Protein AF-A0A952TIX7-F1 (afdb_monomer)

Structure (mmCIF, N/CA/C/O backbone):
data_AF-A0A952TIX7-F1
#
_entry.id   AF-A0A952TIX7-F1
#
loop_
_atom_site.group_PDB
_atom_site.id
_atom_site.type_symbol
_atom_site.label_atom_id
_atom_site.label_alt_id
_atom_site.label_comp_id
_atom_site.label_asym_id
_atom_site.label_entity_id
_atom_site.label_seq_id
_atom_site.pdbx_PDB_ins_code
_atom_site.Cartn_x
_atom_site.Cartn_y
_atom_site.Cartn_z
_atom_site.occupancy
_atom_site.B_iso_or_equiv
_atom_site.auth_seq_id
_atom_site.auth_comp_id
_atom_site.auth_asym_id
_atom_site.auth_atom_id
_atom_site.pdbx_PDB_model_num
ATOM 1 N N . MET A 1 1 ? -10.353 -3.706 -11.805 1.00 59.59 1 MET A N 1
ATOM 2 C CA . MET A 1 1 ? -11.412 -4.668 -11.406 1.00 59.59 1 MET A CA 1
ATOM 3 C C . MET A 1 1 ? -10.828 -5.543 -10.297 1.00 59.59 1 MET A C 1
ATOM 5 O O . MET A 1 1 ? -9.816 -6.178 -10.563 1.00 59.59 1 MET A O 1
ATOM 9 N N . SER A 1 2 ? -11.343 -5.489 -9.060 1.00 75.50 2 SER A N 1
ATOM 10 C CA . SER A 1 2 ? -10.720 -6.163 -7.901 1.00 75.50 2 SER A CA 1
ATOM 11 C C . SER A 1 2 ? -10.930 -7.682 -7.917 1.00 75.50 2 SER A C 1
ATOM 13 O O . SER A 1 2 ? -11.895 -8.177 -8.501 1.00 75.50 2 SER A O 1
ATOM 15 N N . THR A 1 3 ? -10.040 -8.427 -7.258 1.00 78.31 3 THR A N 1
ATOM 16 C CA . THR A 1 3 ? -10.132 -9.890 -7.082 1.00 78.31 3 THR A CA 1
ATOM 17 C C . THR A 1 3 ? -11.448 -10.314 -6.437 1.00 78.31 3 THR A C 1
ATOM 19 O O . THR A 1 3 ? -12.057 -11.278 -6.889 1.00 78.31 3 THR A O 1
ATOM 22 N N . LEU A 1 4 ? -11.941 -9.553 -5.455 1.00 78.69 4 LEU A N 1
ATOM 23 C CA . LEU A 1 4 ? -13.240 -9.805 -4.829 1.00 78.69 4 LEU A CA 1
ATOM 24 C C . LEU A 1 4 ? -14.396 -9.657 -5.829 1.00 78.69 4 LEU A C 1
ATOM 26 O O . LEU A 1 4 ? -15.203 -10.567 -5.972 1.00 78.69 4 LEU A O 1
ATOM 30 N N . ARG A 1 5 ? -14.440 -8.557 -6.596 1.00 79.25 5 ARG A N 1
ATOM 31 C CA . ARG A 1 5 ? -15.472 -8.362 -7.630 1.00 79.25 5 ARG A CA 1
ATOM 32 C C . ARG A 1 5 ? -15.401 -9.424 -8.732 1.00 79.25 5 ARG A C 1
ATOM 34 O O . ARG A 1 5 ? -16.438 -9.771 -9.286 1.00 79.25 5 ARG A O 1
ATOM 41 N N . ARG A 1 6 ? -14.206 -9.935 -9.058 1.00 82.19 6 ARG A N 1
ATOM 42 C CA . ARG A 1 6 ? -14.038 -11.059 -9.993 1.00 82.19 6 ARG A CA 1
ATOM 43 C C . ARG A 1 6 ? -14.665 -12.339 -9.433 1.00 82.19 6 ARG A C 1
ATOM 45 O O . ARG A 1 6 ? -15.432 -12.960 -10.152 1.00 82.19 6 ARG A O 1
ATOM 52 N N . ARG A 1 7 ? -14.390 -12.676 -8.169 1.00 80.88 7 ARG A N 1
ATOM 53 C CA . ARG A 1 7 ? -14.939 -13.864 -7.488 1.00 80.88 7 ARG A CA 1
ATOM 54 C C . ARG A 1 7 ? -16.460 -13.803 -7.339 1.00 80.88 7 ARG A C 1
ATOM 56 O O . ARG A 1 7 ? -17.130 -14.786 -7.607 1.00 80.88 7 ARG A O 1
ATOM 63 N N . ILE A 1 8 ? -17.001 -12.627 -7.007 1.00 81.88 8 ILE A N 1
ATOM 64 C CA . ILE A 1 8 ? -18.452 -12.372 -6.953 1.00 81.88 8 ILE A CA 1
ATOM 65 C C . ILE A 1 8 ? -19.098 -12.613 -8.324 1.00 81.88 8 ILE A C 1
ATOM 67 O O . ILE A 1 8 ? -20.115 -13.283 -8.422 1.00 81.88 8 ILE A O 1
ATOM 71 N N . LYS A 1 9 ? -18.497 -12.094 -9.404 1.00 83.06 9 LYS A N 1
ATOM 72 C CA . LYS A 1 9 ? -19.027 -12.274 -10.766 1.00 83.06 9 LYS A CA 1
ATOM 73 C C . LYS A 1 9 ? -18.883 -13.690 -11.317 1.00 83.06 9 LYS A C 1
ATOM 75 O O . LYS A 1 9 ? -19.631 -14.045 -12.217 1.00 83.06 9 LYS A O 1
ATOM 80 N N . ALA A 1 10 ? -17.883 -14.432 -10.855 1.00 82.19 10 ALA A N 1
ATOM 81 C CA . ALA A 1 10 ? -17.638 -15.810 -11.262 1.00 82.19 10 ALA A CA 1
ATOM 82 C C . ALA A 1 10 ? -18.440 -16.827 -10.430 1.00 82.19 10 ALA A C 1
ATOM 84 O O . ALA A 1 10 ? -18.328 -18.015 -10.696 1.00 82.19 10 ALA A O 1
ATOM 85 N N . GLU A 1 11 ? -19.232 -16.367 -9.449 1.00 74.25 11 GLU A N 1
ATOM 86 C CA . GLU A 1 11 ? -19.986 -17.213 -8.507 1.00 74.25 11 GLU A CA 1
ATOM 87 C C . GLU A 1 11 ? -19.086 -18.164 -7.692 1.00 74.25 11 GLU A C 1
ATOM 89 O O . GLU A 1 11 ? -19.534 -19.170 -7.150 1.00 74.25 11 GLU A O 1
ATOM 94 N N . ASP A 1 12 ? -17.806 -17.803 -7.543 1.00 78.06 12 ASP A N 1
ATOM 95 C CA . ASP A 1 12 ? -16.810 -18.578 -6.792 1.00 78.06 12 ASP A CA 1
ATOM 96 C C . ASP A 1 12 ? -17.031 -18.504 -5.273 1.00 78.06 12 ASP A C 1
ATOM 98 O O . ASP A 1 12 ? -16.407 -19.244 -4.514 1.00 78.06 12 ASP A O 1
ATOM 102 N N . ILE A 1 13 ? -17.844 -17.547 -4.817 1.00 78.56 13 ILE A N 1
ATOM 103 C CA . ILE A 1 13 ? -18.178 -17.321 -3.412 1.00 78.56 13 ILE A CA 1
ATOM 104 C C . ILE A 1 13 ? -19.654 -16.974 -3.278 1.00 78.56 13 ILE A C 1
ATOM 106 O O . ILE A 1 13 ? -20.202 -16.240 -4.103 1.00 78.56 13 ILE A O 1
ATOM 110 N N . GLN A 1 14 ? -20.274 -17.438 -2.197 1.00 80.19 14 GLN A N 1
ATOM 111 C CA . GLN A 1 14 ? -21.608 -16.98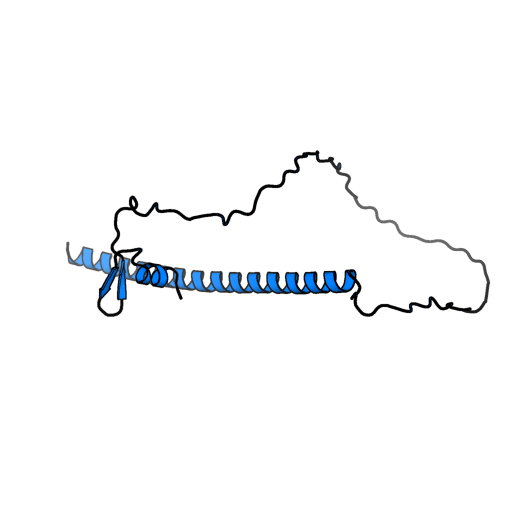4 -1.829 1.00 80.19 14 GLN A CA 1
ATOM 112 C C . GLN A 1 14 ? -21.531 -15.564 -1.264 1.00 80.19 14 GLN A C 1
ATOM 114 O O . GLN A 1 14 ? -20.713 -15.261 -0.390 1.00 80.19 14 GLN A O 1
ATOM 119 N N . PHE A 1 15 ? -22.378 -14.680 -1.785 1.00 82.31 15 PHE A N 1
ATOM 120 C CA . PHE A 1 15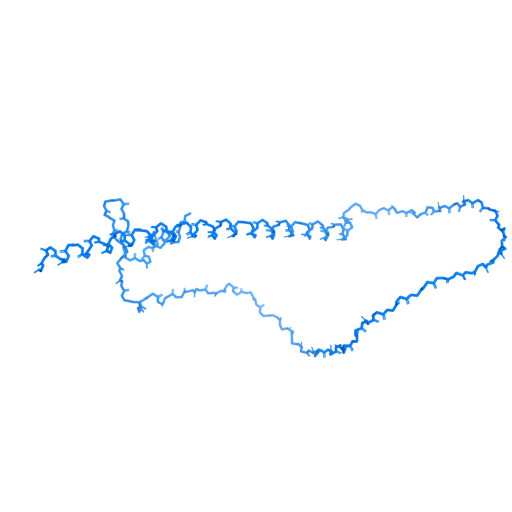 ? -22.451 -13.291 -1.357 1.00 82.31 15 PHE A CA 1
ATOM 121 C C . PHE A 1 15 ? -23.904 -12.836 -1.243 1.00 82.31 15 PHE A C 1
ATOM 123 O O . PHE A 1 15 ? -24.778 -13.297 -1.975 1.00 82.31 15 PHE A O 1
ATOM 130 N N . MET A 1 16 ? -24.141 -11.885 -0.348 1.00 81.44 16 MET A N 1
ATOM 131 C CA . MET A 1 16 ? -25.387 -11.137 -0.239 1.00 81.44 16 MET A CA 1
ATOM 132 C C . MET A 1 16 ? -25.103 -9.664 -0.512 1.00 81.44 16 MET A C 1
ATOM 134 O O . MET A 1 16 ? -24.043 -9.150 -0.160 1.00 81.44 16 MET A O 1
ATOM 138 N N . PHE A 1 17 ? -26.031 -8.983 -1.174 1.00 84.06 17 PHE A N 1
ATOM 139 C CA . PHE A 1 17 ? -25.933 -7.549 -1.409 1.00 84.06 17 PHE A CA 1
ATOM 140 C C . PHE A 1 17 ? -27.015 -6.839 -0.604 1.00 84.06 17 PHE A C 1
ATOM 142 O O . PHE A 1 17 ? -28.199 -7.040 -0.863 1.00 84.06 17 PHE A O 1
ATOM 149 N N . GLU A 1 18 ? -26.604 -6.026 0.363 1.00 86.12 18 GLU A N 1
ATOM 150 C CA . GLU A 1 18 ? -27.503 -5.344 1.292 1.00 86.12 18 GLU A CA 1
ATOM 151 C C . GLU A 1 18 ? -27.034 -3.900 1.503 1.00 86.12 18 GLU A C 1
ATOM 153 O O . GLU A 1 18 ? -25.849 -3.644 1.734 1.00 86.12 18 GLU A O 1
ATOM 158 N N . ASP A 1 19 ? -27.950 -2.940 1.341 1.00 74.19 19 ASP A N 1
ATOM 159 C CA . ASP A 1 19 ? -27.704 -1.496 1.482 1.00 74.19 19 ASP A CA 1
ATOM 160 C C . ASP A 1 19 ? -26.446 -0.980 0.759 1.00 74.19 19 ASP A C 1
ATOM 162 O O . ASP A 1 19 ? -25.643 -0.218 1.301 1.00 74.19 19 ASP A O 1
ATOM 166 N N . GLY A 1 20 ? -26.228 -1.419 -0.484 1.00 86.25 20 GLY A N 1
ATOM 167 C CA . GLY A 1 20 ? -25.075 -0.982 -1.276 1.00 86.25 20 GLY A CA 1
ATOM 168 C C . GLY A 1 20 ? -23.761 -1.706 -0.955 1.00 86.25 20 GLY A C 1
ATOM 169 O O . GLY A 1 20 ? -22.729 -1.378 -1.547 1.00 86.25 20 GLY A O 1
ATOM 170 N N . ARG A 1 21 ? -23.774 -2.690 -0.046 1.00 80.44 21 ARG A N 1
ATOM 171 C CA . ARG A 1 21 ? -22.590 -3.420 0.427 1.00 80.44 21 ARG A CA 1
ATOM 172 C C . ARG A 1 21 ? -22.678 -4.905 0.085 1.00 80.44 21 ARG A C 1
ATOM 174 O O . ARG A 1 21 ? -23.747 -5.501 0.111 1.00 80.44 21 ARG A O 1
ATOM 181 N N . TYR A 1 22 ? -21.530 -5.499 -0.240 1.00 82.00 22 TYR A N 1
ATOM 182 C CA . TYR A 1 22 ? -21.401 -6.941 -0.461 1.00 82.00 22 TYR A CA 1
ATOM 183 C C . TYR A 1 22 ? -20.972 -7.606 0.847 1.00 82.00 22 TYR A C 1
ATOM 185 O O . TYR A 1 22 ? -19.887 -7.321 1.351 1.00 82.00 22 TYR A O 1
ATOM 193 N N . LEU A 1 23 ? -21.813 -8.486 1.373 1.00 82.06 23 LEU A N 1
ATOM 194 C CA . LEU A 1 23 ? -21.544 -9.340 2.522 1.00 82.06 23 LEU A CA 1
ATOM 195 C C . LEU A 1 23 ? -21.114 -10.711 1.991 1.00 82.06 23 LEU A C 1
ATOM 197 O O . LEU A 1 23 ? -21.842 -11.332 1.218 1.00 82.06 23 LEU A O 1
ATOM 201 N N . VAL A 1 24 ? -19.915 -11.164 2.351 1.00 84.88 24 VAL A N 1
ATOM 202 C CA . VAL A 1 24 ? -19.430 -12.510 2.010 1.00 84.88 24 VAL A CA 1
ATOM 203 C C . VAL A 1 24 ? -19.819 -13.437 3.155 1.00 84.88 24 VAL A C 1
ATOM 205 O O . VAL A 1 24 ? -19.567 -13.111 4.311 1.00 84.88 24 VAL A O 1
ATOM 208 N N . LEU A 1 25 ? -20.465 -14.557 2.839 1.00 78.81 25 LEU A N 1
ATOM 209 C CA . LEU A 1 25 ? -20.827 -15.561 3.836 1.00 78.81 25 LEU A CA 1
ATOM 210 C C . LEU A 1 25 ? -19.588 -16.415 4.140 1.00 78.81 25 LEU A C 1
ATOM 212 O O . LEU A 1 25 ? -19.040 -17.052 3.239 1.00 78.81 25 LEU A O 1
ATOM 216 N N . ASP A 1 26 ? -19.142 -16.412 5.398 1.00 65.94 26 ASP A N 1
ATOM 217 C CA . ASP A 1 26 ? -17.999 -17.202 5.862 1.00 65.94 26 ASP A CA 1
ATOM 218 C C . ASP A 1 26 ? -18.377 -18.693 5.929 1.00 65.94 26 ASP A C 1
ATOM 220 O O . ASP A 1 26 ? -18.752 -19.227 6.974 1.00 65.94 26 ASP A O 1
ATOM 224 N N . GLU A 1 27 ? -18.298 -19.395 4.797 1.00 63.38 27 GLU A N 1
ATOM 225 C CA . GLU A 1 27 ? -18.280 -20.858 4.809 1.00 63.38 27 GLU A CA 1
ATOM 226 C C . GLU A 1 27 ? -16.982 -21.356 5.478 1.00 63.38 27 GLU A C 1
ATOM 228 O O . GLU A 1 27 ? -15.901 -20.807 5.226 1.00 63.38 27 GLU A O 1
ATOM 233 N N . PRO A 1 28 ? -17.034 -22.414 6.316 1.00 54.25 28 PRO A N 1
ATOM 234 C CA . PRO A 1 28 ? -15.838 -22.963 6.944 1.00 54.25 28 PRO A CA 1
ATOM 235 C C . PRO A 1 28 ? -14.842 -23.386 5.859 1.00 54.25 28 PRO A C 1
ATOM 237 O O . PRO A 1 28 ? -15.217 -24.036 4.883 1.00 54.25 28 PRO A O 1
ATOM 240 N N . MET A 1 29 ? -13.570 -23.016 6.040 1.00 52.59 29 MET A N 1
ATOM 241 C CA . MET A 1 29 ? -12.472 -23.065 5.058 1.00 52.59 29 MET A CA 1
ATOM 242 C C . MET A 1 29 ? -12.053 -24.471 4.547 1.00 52.59 29 MET A C 1
ATOM 244 O O . MET A 1 29 ? -10.875 -24.719 4.302 1.00 52.59 29 MET A O 1
ATOM 248 N N . GLY A 1 30 ? -12.983 -25.410 4.368 1.00 53.84 30 GLY A N 1
ATOM 249 C CA . GLY A 1 30 ? -12.751 -26.745 3.810 1.00 53.84 30 GLY A CA 1
ATOM 250 C C . GLY A 1 30 ? -13.095 -26.892 2.323 1.00 53.84 30 GLY A C 1
ATOM 251 O O . GLY A 1 30 ? -12.548 -27.773 1.665 1.00 53.84 30 GLY A O 1
ATOM 252 N N . SER A 1 31 ? -13.967 -26.047 1.759 1.00 51.53 31 SER A N 1
ATOM 253 C CA . SER A 1 31 ? -14.444 -26.194 0.368 1.00 51.53 31 SER A CA 1
ATOM 254 C C . SER A 1 31 ? -13.618 -25.416 -0.666 1.00 51.53 31 SER A C 1
ATOM 256 O O . SER A 1 31 ? -13.606 -25.772 -1.843 1.00 51.53 31 SER A O 1
ATOM 258 N N . HIS A 1 32 ? -12.869 -24.392 -0.243 1.00 54.91 32 HIS A N 1
ATOM 259 C CA . HIS A 1 32 ? -12.123 -23.501 -1.144 1.00 54.91 32 HIS A CA 1
ATOM 260 C C . HIS A 1 32 ? -10.717 -24.013 -1.505 1.00 54.91 32 HIS A C 1
ATOM 262 O O . HIS A 1 32 ? -9.869 -23.264 -1.989 1.00 54.91 32 HIS A O 1
ATOM 268 N N . GLN A 1 33 ? -10.464 -25.312 -1.331 1.00 52.59 33 GLN A N 1
ATOM 269 C CA . GLN A 1 33 ? -9.357 -25.993 -1.996 1.00 52.59 33 GLN A CA 1
ATOM 270 C C . GLN A 1 33 ? -9.808 -26.465 -3.381 1.00 52.59 33 GLN A C 1
ATOM 272 O O . GLN A 1 33 ? -9.989 -27.653 -3.629 1.00 52.59 33 GLN A O 1
ATOM 277 N N . ARG A 1 34 ? -9.980 -25.536 -4.324 1.00 53.38 34 ARG A N 1
ATOM 278 C CA . ARG A 1 34 ? -9.997 -25.892 -5.749 1.00 53.38 34 ARG A CA 1
ATOM 279 C C . ARG A 1 34 ? -9.063 -24.988 -6.531 1.00 53.38 34 ARG A C 1
ATOM 281 O O . ARG A 1 34 ? -9.459 -24.062 -7.218 1.00 53.38 34 ARG A O 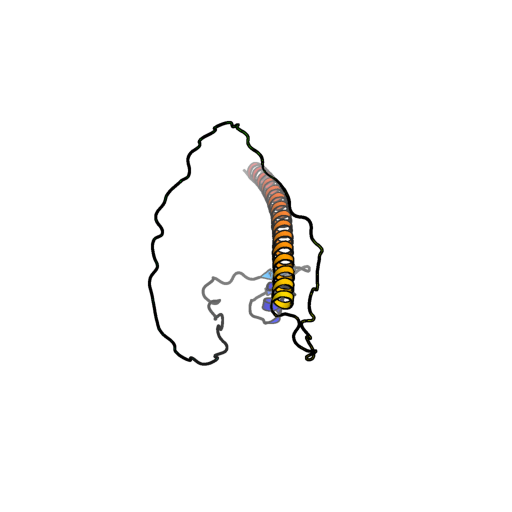1
ATOM 288 N N . LEU A 1 35 ? -7.792 -25.354 -6.377 1.00 44.28 35 LEU A N 1
ATOM 289 C CA . LEU A 1 35 ? -6.786 -25.377 -7.429 1.00 44.28 35 LEU A CA 1
ATOM 290 C C . LEU A 1 35 ? -6.611 -24.048 -8.175 1.00 44.28 35 LEU A C 1
ATOM 292 O O . LEU A 1 35 ? -7.193 -23.800 -9.229 1.00 44.28 35 LEU A O 1
ATOM 296 N N . HIS A 1 36 ? -5.593 -23.305 -7.733 1.00 44.91 36 HIS A N 1
ATOM 297 C CA . HIS A 1 36 ? -4.577 -22.880 -8.691 1.00 44.91 36 HIS A CA 1
ATOM 298 C C . HIS A 1 36 ? -4.395 -24.004 -9.725 1.00 44.91 36 HIS A C 1
ATOM 300 O O . HIS A 1 36 ? -4.087 -25.135 -9.353 1.00 44.91 36 HIS A O 1
ATOM 306 N N . ARG A 1 37 ? -4.604 -23.705 -11.005 1.00 45.41 37 ARG A N 1
ATOM 307 C CA . ARG A 1 37 ? -4.087 -24.503 -12.115 1.00 45.41 37 ARG A CA 1
ATOM 308 C C . ARG A 1 37 ? -2.777 -23.846 -12.549 1.00 45.41 37 ARG A C 1
ATOM 310 O O . ARG A 1 37 ? -2.833 -22.875 -13.302 1.00 45.41 37 ARG A O 1
ATOM 317 N N . PRO A 1 38 ? -1.600 -24.291 -12.076 1.00 51.59 38 PRO A N 1
ATOM 318 C CA . PRO A 1 38 ? -0.342 -23.882 -12.671 1.00 51.59 38 PRO A CA 1
ATOM 319 C C . PRO A 1 38 ? -0.119 -24.605 -14.004 1.00 51.59 38 PRO A C 1
ATOM 321 O O . PRO A 1 38 ? -0.506 -25.760 -14.175 1.00 51.59 38 PRO A O 1
ATOM 324 N N . SER A 1 39 ? 0.616 -23.922 -14.880 1.00 39.78 39 SER A N 1
ATOM 325 C CA . SER A 1 39 ? 1.369 -24.445 -16.025 1.00 39.78 39 SER A CA 1
ATOM 326 C C . SER A 1 39 ? 0.595 -24.743 -17.317 1.00 39.78 39 SER A C 1
ATOM 328 O O . SER A 1 39 ? -0.002 -25.804 -17.516 1.00 39.78 39 SER A O 1
ATOM 330 N N . HIS A 1 40 ? 0.696 -23.798 -18.257 1.00 39.75 40 HIS A N 1
ATOM 331 C CA . HIS A 1 40 ? 0.686 -24.129 -19.676 1.00 39.75 40 HIS A CA 1
ATOM 332 C C . HIS A 1 40 ? 1.983 -24.904 -19.949 1.00 39.75 40 HIS A C 1
ATOM 334 O O . HIS A 1 40 ? 3.073 -24.352 -19.826 1.00 39.75 40 HIS A O 1
ATOM 340 N N . LYS A 1 41 ? 1.853 -26.198 -20.254 1.00 41.75 41 LYS A N 1
ATOM 341 C CA . LYS A 1 41 ? 2.962 -27.067 -20.652 1.00 41.75 41 LYS A CA 1
ATOM 342 C C . LYS A 1 41 ? 3.635 -26.494 -21.902 1.00 41.75 41 LYS A C 1
ATOM 344 O O . LYS A 1 41 ? 2.961 -26.320 -22.916 1.00 41.75 41 LYS A O 1
ATOM 349 N N . VAL A 1 42 ? 4.937 -26.252 -21.824 1.00 46.03 42 VAL A N 1
ATOM 350 C CA . VAL A 1 42 ? 5.840 -26.274 -22.977 1.00 46.03 42 VAL A CA 1
ATOM 351 C C . VAL A 1 42 ? 6.974 -27.210 -22.582 1.00 46.03 42 VAL A C 1
ATOM 353 O O . VAL A 1 42 ? 7.440 -27.166 -21.446 1.00 46.03 42 VAL A O 1
ATOM 356 N N . GLU A 1 43 ? 7.264 -28.141 -23.476 1.00 41.53 43 GLU A N 1
ATOM 357 C CA . GLU A 1 43 ? 7.952 -29.400 -23.226 1.00 41.53 43 GLU A CA 1
ATOM 358 C C . GLU A 1 43 ? 9.390 -29.275 -22.713 1.00 41.53 43 GLU A C 1
ATOM 360 O O . GLU A 1 43 ? 10.126 -28.341 -23.030 1.00 41.53 43 GLU A O 1
ATOM 365 N N . ASP A 1 44 ? 9.765 -30.296 -21.944 1.00 41.41 44 ASP A N 1
ATOM 366 C CA . ASP A 1 44 ? 11.114 -30.616 -21.506 1.00 41.41 44 ASP A CA 1
ATOM 367 C C . ASP A 1 44 ? 12.091 -30.719 -22.687 1.00 41.41 44 ASP A C 1
ATOM 369 O O . ASP A 1 44 ? 11.906 -31.503 -23.617 1.00 41.41 44 ASP A O 1
ATOM 373 N N . THR A 1 45 ? 13.218 -30.015 -22.605 1.00 44.91 45 THR A N 1
ATOM 374 C CA . THR A 1 45 ? 14.459 -30.488 -23.225 1.00 44.91 45 THR A CA 1
ATOM 375 C C . THR A 1 45 ? 15.600 -30.344 -22.224 1.00 44.91 45 THR A C 1
ATOM 377 O O . THR A 1 45 ? 15.982 -29.258 -21.800 1.00 44.91 45 THR A O 1
ATOM 380 N N . LEU A 1 46 ? 16.076 -31.516 -21.821 1.00 54.97 46 LEU A N 1
ATOM 381 C CA . LEU A 1 46 ? 17.146 -31.838 -20.888 1.00 54.97 46 LEU A CA 1
ATOM 382 C C . LEU A 1 46 ? 18.457 -31.101 -21.198 1.00 54.97 46 LEU A C 1
ATOM 384 O O . LEU A 1 46 ? 18.963 -31.274 -22.300 1.00 54.97 46 LEU A O 1
ATOM 388 N N . VAL A 1 47 ? 19.092 -30.467 -20.201 1.00 47.41 47 VAL A N 1
ATOM 389 C CA . VAL A 1 47 ? 20.552 -30.582 -19.995 1.00 47.41 47 VAL A CA 1
ATOM 390 C C . VAL A 1 47 ? 20.881 -30.484 -18.501 1.00 47.41 47 VAL A C 1
ATOM 392 O O . VAL A 1 47 ? 20.683 -29.464 -17.848 1.00 47.41 47 VAL A O 1
ATOM 395 N N . SER A 1 48 ? 21.409 -31.586 -17.981 1.00 44.72 48 SER A N 1
ATOM 396 C CA . SER A 1 48 ? 22.033 -31.736 -16.668 1.00 44.72 48 SER A CA 1
ATOM 397 C C . SER A 1 48 ? 23.514 -31.355 -16.745 1.00 44.72 48 SER A C 1
ATOM 399 O O . SER A 1 48 ? 24.208 -31.908 -17.593 1.00 44.72 48 SER A O 1
ATOM 401 N N . ALA A 1 49 ? 24.016 -30.529 -15.817 1.00 40.59 49 ALA A N 1
ATOM 402 C CA . ALA A 1 49 ? 25.360 -30.675 -15.231 1.00 40.59 49 ALA A CA 1
ATOM 403 C C . ALA A 1 49 ? 25.555 -29.745 -14.005 1.00 40.59 49 ALA A C 1
ATOM 405 O O . ALA A 1 49 ? 25.260 -28.553 -14.102 1.00 40.59 49 ALA A O 1
ATOM 406 N N . PRO A 1 50 ? 26.089 -30.245 -12.871 1.00 54.25 50 PRO A N 1
ATOM 407 C CA . PRO A 1 50 ? 26.518 -29.441 -11.724 1.00 54.25 50 PRO A CA 1
ATOM 408 C C . PRO A 1 50 ? 28.028 -29.160 -11.793 1.00 54.25 50 PRO A C 1
ATOM 410 O O . PRO A 1 50 ? 28.772 -30.061 -12.160 1.00 54.25 50 PRO A O 1
ATOM 413 N N . TYR A 1 51 ? 28.519 -27.984 -11.382 1.00 37.31 51 TYR A N 1
ATOM 414 C CA . TYR A 1 51 ? 29.926 -27.854 -10.969 1.00 37.31 51 TYR A CA 1
ATOM 415 C C . TYR A 1 51 ? 30.172 -26.708 -9.980 1.00 37.31 51 TYR A C 1
ATOM 417 O O . TYR A 1 51 ? 29.481 -25.694 -9.958 1.00 37.31 51 TYR A O 1
ATOM 425 N N . ASN A 1 52 ? 31.163 -26.968 -9.132 1.00 47.00 52 ASN A N 1
ATOM 426 C CA . ASN A 1 52 ? 31.481 -26.350 -7.853 1.00 47.00 52 ASN A CA 1
ATOM 427 C C . ASN A 1 52 ? 32.002 -24.905 -7.906 1.00 47.00 52 ASN A C 1
ATOM 429 O O . ASN A 1 52 ? 32.643 -24.474 -8.862 1.00 47.00 52 ASN A O 1
ATOM 433 N N . ALA A 1 53 ? 31.812 -24.223 -6.776 1.00 47.53 53 ALA A N 1
ATOM 434 C CA . ALA A 1 53 ? 32.472 -22.983 -6.384 1.00 47.53 53 ALA A CA 1
ATOM 435 C C . ALA A 1 53 ? 34.005 -23.115 -6.280 1.00 47.53 53 ALA A C 1
ATOM 437 O O . ALA A 1 53 ? 34.502 -24.169 -5.873 1.00 47.53 53 ALA A O 1
ATOM 438 N N . PRO A 1 54 ? 34.747 -22.011 -6.476 1.00 51.03 54 PRO A N 1
ATOM 439 C CA . PRO A 1 54 ? 36.028 -21.815 -5.824 1.00 51.03 54 PRO A CA 1
ATOM 440 C C . PRO A 1 54 ? 35.970 -20.681 -4.791 1.00 51.03 54 PRO A C 1
ATOM 442 O O . PRO A 1 54 ? 35.566 -19.551 -5.058 1.00 51.03 54 PRO A O 1
ATOM 445 N N . VAL A 1 55 ? 36.430 -21.042 -3.596 1.00 47.75 55 VAL A N 1
ATOM 446 C CA . VAL A 1 55 ? 36.859 -20.188 -2.488 1.00 47.75 55 VAL A CA 1
ATOM 447 C C . VAL A 1 55 ? 37.849 -19.128 -2.982 1.00 47.75 55 VAL A C 1
ATOM 449 O O . VAL A 1 55 ? 38.891 -19.476 -3.536 1.00 47.75 55 VAL A O 1
ATOM 452 N N . VAL A 1 56 ? 37.579 -17.850 -2.706 1.00 50.78 56 VAL A N 1
ATOM 453 C CA . VAL A 1 56 ? 38.607 -16.800 -2.698 1.00 50.78 56 VAL A CA 1
ATOM 454 C C . VAL A 1 56 ? 38.817 -16.312 -1.271 1.00 50.78 56 VAL A C 1
ATOM 456 O O . VAL A 1 56 ? 37.900 -15.893 -0.571 1.00 50.78 56 VAL A O 1
ATOM 459 N N . LYS A 1 57 ? 40.066 -16.490 -0.857 1.00 47.81 57 LYS A N 1
ATOM 460 C CA . LYS A 1 57 ? 40.668 -16.255 0.448 1.00 47.81 57 LYS A CA 1
ATOM 461 C C . LYS A 1 57 ? 40.858 -14.754 0.677 1.00 47.81 57 LYS A C 1
ATOM 463 O O . LYS A 1 57 ? 41.277 -14.044 -0.234 1.00 47.81 57 LYS A O 1
ATOM 468 N N . GLU A 1 58 ? 40.564 -14.309 1.894 1.00 41.22 58 GLU A N 1
ATOM 469 C CA . GLU A 1 58 ? 40.824 -12.958 2.394 1.00 41.22 58 GLU A CA 1
ATOM 470 C C . GLU A 1 58 ? 42.280 -12.516 2.195 1.00 41.22 58 GLU A C 1
ATOM 472 O O . GLU A 1 58 ? 43.199 -13.307 2.405 1.00 41.22 58 GLU A O 1
ATOM 477 N N . MET A 1 59 ? 42.480 -11.227 1.899 1.00 44.91 59 MET A N 1
ATOM 478 C CA . MET A 1 59 ? 43.627 -10.458 2.394 1.00 44.91 59 MET A CA 1
ATOM 479 C C . MET A 1 59 ? 43.308 -8.952 2.307 1.00 44.91 59 MET A C 1
ATOM 481 O O . MET A 1 59 ? 43.063 -8.414 1.229 1.00 44.91 59 MET A O 1
ATOM 485 N N . ALA A 1 60 ? 43.269 -8.288 3.462 1.00 44.81 60 ALA A N 1
ATOM 486 C CA . ALA A 1 60 ? 43.014 -6.857 3.645 1.00 44.81 60 ALA A CA 1
ATOM 487 C C . ALA A 1 60 ? 44.164 -5.955 3.139 1.00 44.81 60 ALA A C 1
ATOM 489 O O . ALA A 1 60 ? 45.298 -6.426 3.045 1.00 44.81 60 ALA A O 1
ATOM 490 N N . PRO A 1 61 ? 43.943 -4.636 2.966 1.00 47.19 61 PRO A N 1
ATOM 491 C CA . PRO A 1 61 ? 45.014 -3.653 3.071 1.00 47.19 61 PRO A CA 1
ATOM 492 C C . PRO A 1 61 ? 44.851 -2.780 4.327 1.00 47.19 61 PRO A C 1
ATOM 494 O O . PRO A 1 61 ? 43.848 -2.093 4.515 1.00 47.19 61 PRO A O 1
ATOM 497 N N . SER A 1 62 ? 45.883 -2.804 5.173 1.00 39.38 62 SER A N 1
ATOM 498 C CA . SER A 1 62 ? 46.118 -1.859 6.266 1.00 39.38 62 SER A CA 1
ATOM 499 C C . SER A 1 62 ? 47.140 -0.801 5.829 1.00 39.38 62 SER A C 1
ATOM 501 O O . SER A 1 62 ? 48.175 -1.135 5.260 1.00 39.38 62 SER A O 1
ATOM 503 N N . PHE A 1 63 ? 46.779 0.453 6.101 1.00 40.28 63 PHE A N 1
ATOM 504 C CA . PHE A 1 63 ? 47.524 1.712 6.235 1.00 40.28 63 PHE A CA 1
ATOM 505 C C . PHE A 1 63 ? 49.056 1.765 6.051 1.00 40.28 63 PHE A C 1
ATOM 507 O O . PHE A 1 63 ? 49.808 0.999 6.646 1.00 40.28 63 PHE A O 1
ATOM 514 N N . GLY A 1 64 ? 49.510 2.851 5.406 1.00 36.00 64 GLY A N 1
ATOM 515 C CA . GLY A 1 64 ? 50.872 3.379 5.551 1.00 36.00 64 GLY A CA 1
ATOM 516 C C . GLY A 1 64 ? 51.131 4.675 4.770 1.00 36.00 64 GLY A C 1
ATOM 517 O O . GLY A 1 64 ? 51.361 4.636 3.567 1.00 36.00 64 GLY A O 1
ATOM 518 N N . SER A 1 65 ? 51.108 5.817 5.467 1.00 42.25 65 SER A N 1
ATOM 519 C CA . SER A 1 65 ? 51.588 7.135 5.015 1.00 42.25 65 SER A CA 1
ATOM 520 C C . SER A 1 65 ? 53.100 7.159 4.751 1.00 42.25 65 SER A C 1
ATOM 522 O O . SER A 1 65 ? 53.858 6.537 5.490 1.00 42.25 65 SER A O 1
ATOM 524 N N . GLY A 1 66 ? 53.556 7.992 3.807 1.00 35.72 66 GLY A N 1
ATOM 525 C CA . GLY A 1 66 ? 54.971 8.365 3.675 1.00 35.72 66 GLY A CA 1
ATOM 526 C C . GLY A 1 66 ? 55.223 9.423 2.594 1.00 35.72 66 GLY A C 1
ATOM 527 O O . GLY A 1 66 ? 54.902 9.208 1.432 1.00 35.72 66 GLY A O 1
ATOM 528 N N . ALA A 1 67 ? 55.762 10.573 3.001 1.00 36.81 67 ALA A N 1
ATOM 529 C CA . ALA A 1 67 ? 56.077 11.761 2.199 1.00 36.81 67 ALA A CA 1
ATOM 530 C C . ALA A 1 67 ? 57.333 11.607 1.293 1.00 36.81 67 ALA A C 1
ATOM 532 O O . ALA A 1 67 ? 58.140 10.713 1.525 1.00 36.81 67 ALA A O 1
ATOM 533 N N . GLY A 1 68 ? 57.478 12.487 0.277 1.00 33.56 68 GLY A N 1
ATOM 534 C CA . GLY A 1 68 ? 58.573 12.546 -0.736 1.00 33.56 68 GLY A CA 1
ATOM 535 C C . GLY A 1 68 ? 59.941 13.033 -0.204 1.00 33.56 68 GLY A C 1
ATOM 536 O O . GLY A 1 68 ? 60.184 12.829 0.983 1.00 33.56 68 GLY A O 1
ATOM 537 N N . PRO A 1 69 ? 60.829 13.742 -0.962 1.00 53.47 69 PRO A N 1
ATOM 538 C CA . PRO A 1 69 ? 60.926 14.078 -2.406 1.00 53.47 69 PRO A CA 1
ATOM 539 C C . PRO A 1 69 ? 62.333 13.772 -3.036 1.00 53.47 69 PRO A C 1
ATOM 541 O O . PRO A 1 69 ? 63.246 13.368 -2.323 1.00 53.47 69 PRO A O 1
ATOM 544 N N . GLY A 1 70 ? 62.569 14.027 -4.343 1.00 36.53 70 GLY A N 1
ATOM 545 C CA . GLY A 1 70 ? 63.951 14.122 -4.886 1.00 36.53 70 GLY A CA 1
ATOM 546 C C . GLY A 1 70 ? 64.178 13.937 -6.404 1.00 36.53 70 GLY A C 1
ATOM 547 O O . GLY A 1 70 ? 64.281 12.819 -6.884 1.00 36.53 70 GLY A O 1
ATOM 548 N N . GLU A 1 71 ? 64.286 15.069 -7.113 1.00 35.91 71 GLU A N 1
ATOM 549 C CA . GLU A 1 71 ? 65.046 15.427 -8.341 1.00 35.91 71 GLU A CA 1
ATOM 550 C C . GLU A 1 71 ? 65.789 14.362 -9.204 1.00 35.91 71 GLU A C 1
ATOM 552 O O . GLU A 1 71 ? 66.655 13.649 -8.706 1.00 35.91 71 GLU A O 1
ATOM 557 N N . ARG A 1 72 ? 65.668 14.442 -10.552 1.00 42.28 72 ARG A N 1
ATOM 558 C CA . ARG A 1 72 ? 66.675 15.025 -11.495 1.00 42.28 72 ARG A CA 1
ATOM 559 C C . ARG A 1 72 ? 66.298 14.867 -12.990 1.00 42.28 72 ARG A C 1
ATOM 561 O O . ARG A 1 72 ? 65.558 13.979 -13.382 1.00 42.28 72 ARG A O 1
ATOM 568 N N . ARG A 1 73 ? 66.816 15.823 -13.774 1.00 41.22 73 ARG A N 1
ATOM 569 C CA . ARG A 1 73 ? 66.578 16.230 -15.180 1.00 41.22 73 ARG A CA 1
ATOM 570 C C . ARG A 1 73 ? 67.086 15.264 -16.272 1.00 41.22 73 ARG A C 1
ATOM 572 O O . ARG A 1 73 ? 68.081 14.596 -16.020 1.00 41.22 73 ARG A O 1
ATOM 579 N N . ALA A 1 74 ? 66.517 15.379 -17.489 1.00 37.41 74 ALA A N 1
ATOM 580 C CA . ALA A 1 74 ? 67.173 15.510 -18.824 1.00 37.41 74 ALA A CA 1
ATOM 581 C C . ALA A 1 74 ? 66.141 15.170 -19.941 1.00 37.41 74 ALA A C 1
ATOM 583 O O . ALA A 1 74 ? 65.617 14.065 -19.950 1.00 37.41 74 ALA A O 1
ATOM 584 N N . SER A 1 75 ? 65.566 16.145 -20.663 1.00 43.72 75 SER A N 1
ATOM 585 C CA . SER A 1 75 ? 65.994 16.752 -21.951 1.00 43.72 75 SER A CA 1
ATOM 586 C C . SER A 1 75 ? 65.400 16.085 -23.211 1.00 43.72 75 SER A C 1
ATOM 588 O O . SER A 1 75 ? 65.696 14.932 -23.487 1.00 43.72 75 SER A O 1
ATOM 590 N N . GLU A 1 76 ? 64.624 16.898 -23.947 1.00 44.97 76 GLU A N 1
ATOM 591 C CA . GLU A 1 76 ? 64.481 16.983 -25.418 1.00 44.97 76 GLU A CA 1
ATOM 592 C C . GLU A 1 76 ? 63.937 15.770 -26.201 1.00 44.97 76 GLU A C 1
ATOM 594 O O . GLU A 1 76 ? 64.638 14.789 -26.393 1.00 44.97 76 GLU A O 1
ATOM 599 N N . ASP A 1 77 ? 62.728 15.901 -26.769 1.00 38.97 77 ASP A N 1
ATOM 600 C CA . ASP A 1 77 ? 62.559 15.845 -28.232 1.00 38.97 77 ASP A CA 1
ATOM 601 C C . ASP A 1 77 ? 61.209 16.446 -28.673 1.00 38.97 77 ASP A C 1
ATOM 603 O O . ASP A 1 77 ? 60.168 16.317 -28.027 1.00 38.97 77 ASP A O 1
ATOM 607 N N . SER A 1 78 ? 61.279 17.152 -29.788 1.00 43.56 78 SER A N 1
ATOM 608 C CA . SER A 1 78 ? 60.259 17.919 -30.482 1.00 43.56 78 SER A CA 1
ATOM 609 C C . SER A 1 78 ? 59.824 17.165 -31.738 1.00 43.56 78 SER A C 1
ATOM 611 O O . SER A 1 78 ? 60.668 16.878 -32.577 1.00 43.56 78 SER A O 1
ATOM 613 N N . GLY A 1 79 ? 58.525 16.929 -31.961 1.00 36.47 79 GLY A N 1
ATOM 614 C CA . GLY A 1 79 ? 58.097 16.413 -33.268 1.00 36.47 79 GLY A CA 1
ATOM 615 C C . GLY A 1 79 ? 56.631 16.001 -33.394 1.00 36.47 79 GLY A C 1
ATOM 616 O O . GLY A 1 79 ? 56.264 14.914 -32.983 1.00 36.47 79 GLY A O 1
ATOM 617 N N . ALA A 1 80 ? 55.838 16.890 -34.004 1.00 46.47 80 ALA A N 1
ATOM 618 C CA . ALA A 1 80 ? 54.655 16.689 -34.861 1.00 46.47 80 ALA A CA 1
ATOM 619 C C . ALA A 1 80 ? 53.612 15.561 -34.585 1.00 46.47 80 ALA A C 1
ATOM 621 O O . ALA A 1 80 ? 53.948 14.380 -34.565 1.00 46.47 80 ALA A O 1
ATOM 622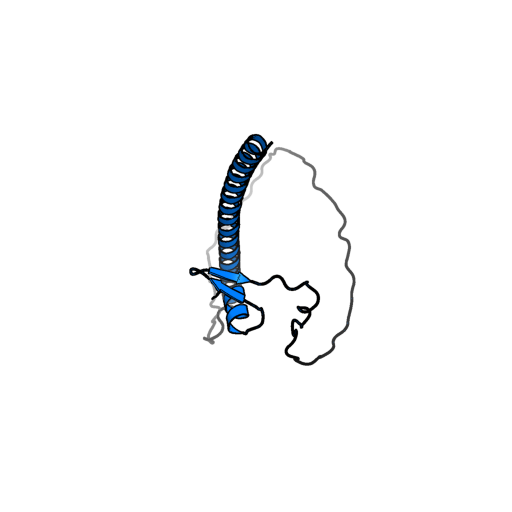 N N . PRO A 1 81 ? 52.296 15.884 -34.581 1.00 46.09 81 PRO A N 1
ATOM 623 C CA . PRO A 1 81 ? 51.231 14.890 -34.708 1.00 46.09 81 PRO A CA 1
ATOM 624 C C . PRO A 1 81 ? 51.029 14.518 -36.188 1.00 46.09 81 PRO A C 1
ATOM 626 O O . PRO A 1 81 ? 50.472 15.294 -36.965 1.00 46.09 81 PRO A O 1
ATOM 629 N N . ALA A 1 82 ? 51.477 13.329 -36.589 1.00 41.69 82 ALA A N 1
ATOM 630 C CA . ALA A 1 82 ? 51.238 12.789 -37.924 1.00 41.69 82 ALA A CA 1
ATOM 631 C C . ALA A 1 82 ? 50.188 11.665 -37.892 1.00 41.69 82 ALA A C 1
ATOM 633 O O . ALA A 1 82 ? 50.387 10.625 -37.273 1.00 41.69 82 ALA A O 1
ATOM 634 N N . ALA A 1 83 ? 49.105 11.904 -38.634 1.00 40.19 83 ALA A N 1
ATOM 635 C CA . ALA A 1 83 ? 48.273 10.920 -39.326 1.00 40.19 83 ALA A CA 1
ATOM 636 C C . ALA A 1 83 ? 47.525 9.858 -38.486 1.00 40.19 83 ALA A C 1
ATOM 638 O O . ALA A 1 83 ? 47.928 8.700 -38.389 1.00 40.19 83 ALA A O 1
ATOM 639 N N . LEU A 1 84 ? 46.321 10.224 -38.028 1.00 45.22 84 LEU A N 1
ATOM 640 C CA . LEU A 1 84 ? 45.220 9.271 -37.844 1.00 45.22 84 LEU A CA 1
ATOM 641 C C . LEU A 1 84 ? 44.775 8.788 -39.231 1.00 45.22 84 LEU A C 1
ATOM 643 O O . LEU A 1 84 ? 44.059 9.489 -39.944 1.00 45.22 84 LEU A O 1
ATOM 647 N N . SER A 1 85 ? 45.265 7.615 -39.624 1.00 50.72 85 SER A N 1
ATOM 648 C CA . SER A 1 85 ? 44.864 6.928 -40.846 1.00 50.72 85 SER A CA 1
ATOM 649 C C . SER A 1 85 ? 43.481 6.303 -40.670 1.00 50.72 85 SER A C 1
ATOM 651 O O . SER A 1 85 ? 43.192 5.598 -39.703 1.00 50.72 85 SER A O 1
ATOM 653 N N . GLU A 1 86 ? 42.635 6.628 -41.640 1.00 48.44 86 GLU A N 1
ATOM 654 C CA . GLU A 1 86 ? 41.314 6.092 -41.925 1.00 48.44 86 GLU A CA 1
ATOM 655 C C . GLU A 1 86 ? 41.195 4.592 -41.630 1.00 48.44 86 GLU A C 1
ATOM 657 O O . GLU A 1 86 ? 41.779 3.756 -42.315 1.00 48.44 86 GLU A O 1
ATOM 662 N N . THR A 1 87 ? 40.346 4.238 -40.664 1.00 46.38 87 THR A N 1
ATOM 663 C CA . THR A 1 87 ? 39.667 2.940 -40.707 1.00 46.38 87 THR A CA 1
ATOM 664 C C . THR A 1 87 ? 38.297 3.166 -41.324 1.00 46.38 87 THR A C 1
ATOM 666 O O . THR A 1 87 ? 37.340 3.593 -40.680 1.00 46.38 87 THR A O 1
ATOM 669 N N . THR A 1 88 ? 38.256 2.931 -42.627 1.00 51.25 88 THR A N 1
ATOM 670 C CA . THR A 1 88 ? 37.079 2.854 -43.484 1.00 51.25 88 THR A CA 1
ATOM 671 C C . THR A 1 88 ? 36.085 1.813 -42.955 1.00 51.25 88 THR A C 1
ATOM 673 O O . THR A 1 88 ? 36.193 0.623 -43.234 1.00 51.25 88 THR A O 1
ATOM 676 N N . LEU A 1 89 ? 35.070 2.253 -42.207 1.00 49.12 89 LEU A N 1
ATOM 677 C CA . LEU A 1 89 ? 33.912 1.428 -41.849 1.00 49.12 89 LEU A CA 1
ATOM 678 C C . LEU A 1 89 ? 32.752 1.757 -42.784 1.00 49.12 89 LEU A C 1
ATOM 680 O O . LEU A 1 89 ? 31.908 2.608 -42.510 1.00 49.12 89 LEU A O 1
ATOM 684 N N . SER A 1 90 ? 32.743 1.062 -43.919 1.00 48.16 90 SER A N 1
ATOM 685 C CA . SER A 1 90 ? 31.598 1.000 -44.817 1.00 48.16 90 SER A CA 1
ATOM 686 C C . SER A 1 90 ? 30.805 -0.279 -44.545 1.00 48.16 90 SER A C 1
ATOM 688 O O . SER A 1 90 ? 31.370 -1.369 -44.484 1.00 48.16 90 SER A O 1
ATOM 690 N N . THR A 1 91 ? 29.481 -0.120 -44.457 1.00 48.75 91 THR A N 1
ATOM 691 C CA . THR A 1 91 ? 28.411 -1.140 -44.485 1.00 48.75 91 THR A CA 1
ATOM 692 C C . THR A 1 91 ? 28.120 -1.943 -43.203 1.00 48.75 91 THR A C 1
ATOM 694 O O . THR A 1 91 ? 28.644 -3.028 -42.991 1.00 48.75 91 THR A O 1
ATOM 697 N N . LYS A 1 92 ? 27.134 -1.487 -42.411 1.00 45.56 92 LYS A N 1
ATOM 698 C CA . LYS A 1 92 ? 25.748 -2.018 -42.433 1.00 45.56 92 LYS A CA 1
ATOM 699 C C . LYS A 1 92 ? 24.845 -1.277 -41.435 1.00 45.56 92 LYS A C 1
ATOM 701 O O . LYS A 1 92 ? 25.058 -1.305 -40.230 1.00 45.56 92 LYS A O 1
ATOM 706 N N . ALA A 1 93 ? 23.805 -0.640 -41.965 1.00 52.94 93 ALA A N 1
ATOM 707 C CA . ALA A 1 93 ? 22.679 -0.118 -41.202 1.00 52.94 93 ALA A CA 1
ATOM 708 C C . ALA A 1 93 ? 21.833 -1.297 -40.690 1.00 52.94 93 ALA A C 1
ATOM 710 O O . ALA A 1 93 ? 21.237 -2.009 -41.494 1.00 52.94 93 ALA A O 1
ATOM 711 N N . GLY A 1 94 ? 21.810 -1.537 -39.379 1.00 56.62 94 GLY A N 1
ATOM 712 C CA . GLY A 1 94 ? 20.947 -2.564 -38.780 1.00 56.62 94 GLY A CA 1
ATOM 713 C C . GLY A 1 94 ? 21.381 -3.052 -37.402 1.00 56.62 94 GLY A C 1
ATOM 714 O O . GLY A 1 94 ? 20.540 -3.493 -36.628 1.00 56.62 94 GLY A O 1
ATOM 715 N N . GLU A 1 95 ? 22.659 -2.920 -37.063 1.00 59.59 95 GLU A N 1
ATOM 716 C CA . GLU A 1 95 ? 23.159 -3.232 -35.729 1.00 59.59 95 GLU A CA 1
ATOM 717 C C . GLU A 1 95 ? 23.432 -1.905 -35.024 1.00 59.59 95 GLU A C 1
ATOM 719 O O . GLU A 1 95 ? 24.504 -1.317 -35.167 1.00 59.59 95 GLU A O 1
ATOM 724 N N . GLU A 1 96 ? 22.452 -1.395 -34.263 1.00 64.00 96 GLU A N 1
ATOM 725 C CA . GLU A 1 96 ? 22.844 -0.572 -33.115 1.00 64.00 96 GLU A CA 1
ATOM 726 C C . GLU A 1 96 ? 23.947 -1.355 -32.393 1.00 64.00 96 GLU A C 1
ATOM 728 O O . GLU A 1 96 ? 23.778 -2.566 -32.199 1.00 64.00 96 GLU A O 1
ATOM 733 N N . PRO A 1 97 ? 25.081 -0.721 -32.035 1.00 84.31 97 PRO A N 1
ATOM 734 C CA . PRO A 1 97 ? 26.160 -1.431 -31.370 1.00 84.31 97 PRO A CA 1
ATOM 735 C C . PRO A 1 97 ? 25.540 -2.203 -30.210 1.00 84.31 97 PRO A C 1
ATOM 737 O O . PRO A 1 97 ? 24.812 -1.609 -29.418 1.00 84.31 97 PRO A O 1
ATOM 740 N N . ILE A 1 98 ? 25.765 -3.513 -30.120 1.00 83.69 98 ILE A N 1
ATOM 741 C CA . ILE A 1 98 ? 25.113 -4.372 -29.112 1.00 83.69 98 ILE A CA 1
ATOM 742 C C . ILE A 1 98 ? 25.261 -3.770 -27.702 1.00 83.69 98 ILE A C 1
ATOM 744 O O . ILE A 1 98 ? 24.348 -3.833 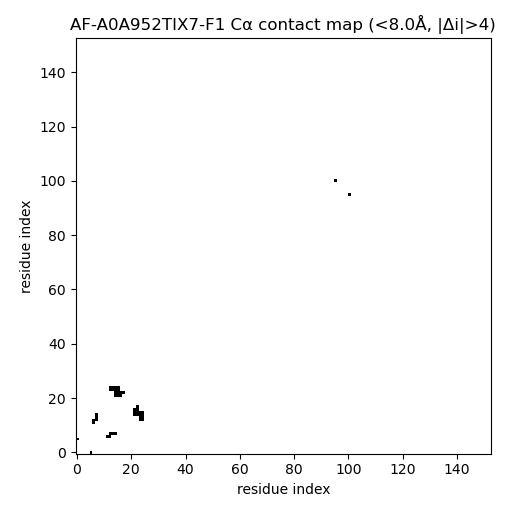-26.881 1.00 83.69 98 ILE A O 1
ATOM 748 N N . LEU A 1 99 ? 26.388 -3.097 -27.456 1.00 81.19 99 LEU A N 1
ATOM 749 C CA . LEU A 1 99 ? 26.660 -2.317 -26.250 1.00 81.19 99 LEU A CA 1
ATOM 750 C C . LEU A 1 99 ? 25.673 -1.158 -26.036 1.00 81.19 99 LEU A C 1
ATOM 752 O O . LEU A 1 99 ? 25.221 -0.943 -24.916 1.00 81.19 99 LEU A O 1
ATOM 756 N N . THR A 1 100 ? 25.312 -0.412 -27.076 1.00 92.31 100 THR A N 1
ATOM 757 C CA . THR A 1 100 ? 24.311 0.664 -27.024 1.00 92.31 100 THR A CA 1
ATOM 758 C C . THR A 1 100 ? 22.926 0.114 -26.683 1.00 92.31 100 THR A C 1
ATOM 760 O O . THR A 1 100 ? 22.279 0.628 -25.769 1.00 92.31 100 THR A O 1
ATOM 763 N N . ALA A 1 101 ? 22.501 -0.975 -27.332 1.00 91.81 101 ALA A N 1
ATOM 764 C CA . ALA A 1 101 ? 21.219 -1.623 -27.046 1.00 91.81 101 ALA A CA 1
ATOM 765 C C . ALA A 1 101 ? 21.168 -2.194 -25.614 1.00 91.81 101 ALA A C 1
ATOM 767 O O . ALA A 1 101 ? 20.201 -1.976 -24.884 1.00 91.81 101 ALA A O 1
ATOM 768 N N . ALA A 1 102 ? 22.242 -2.853 -25.164 1.00 94.12 102 ALA A N 1
ATOM 769 C CA . ALA A 1 102 ? 22.354 -3.370 -23.802 1.00 94.12 102 ALA A CA 1
ATOM 770 C C . ALA A 1 102 ? 22.318 -2.251 -22.746 1.00 94.12 102 ALA A C 1
ATOM 772 O O . ALA A 1 102 ? 21.632 -2.375 -21.732 1.00 94.12 102 ALA A O 1
ATOM 773 N N . ASN A 1 103 ? 23.002 -1.129 -22.991 1.00 94.50 103 ASN A N 1
ATOM 774 C CA . ASN A 1 103 ? 22.977 0.026 -22.090 1.00 94.50 103 ASN A CA 1
ATOM 775 C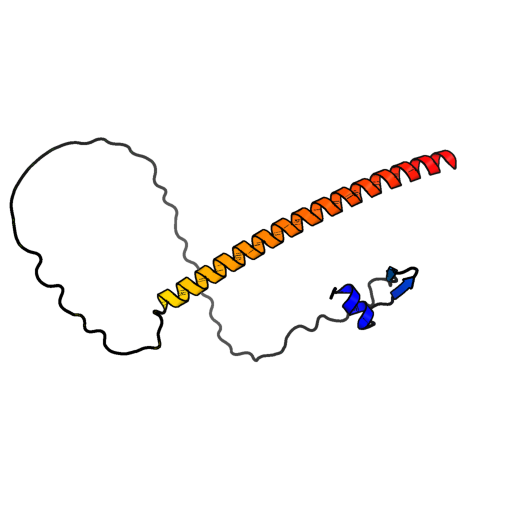 C . ASN A 1 103 ? 21.597 0.694 -22.030 1.00 94.50 103 ASN A C 1
ATOM 777 O O . ASN A 1 103 ? 21.167 1.126 -20.956 1.00 94.50 103 ASN A O 1
ATOM 781 N N . ARG A 1 104 ? 20.872 0.745 -23.152 1.00 95.19 104 ARG A N 1
ATOM 782 C CA . ARG A 1 104 ? 19.490 1.230 -23.189 1.00 95.19 104 ARG A CA 1
ATOM 783 C C . ARG A 1 104 ? 18.572 0.347 -22.346 1.00 95.19 104 ARG A C 1
ATOM 785 O O . ARG A 1 104 ? 17.890 0.865 -21.467 1.00 95.19 104 ARG A O 1
ATOM 792 N N . LEU A 1 105 ? 18.621 -0.970 -22.543 1.00 95.38 105 LEU A N 1
ATOM 793 C CA . LEU A 1 105 ? 17.832 -1.922 -21.755 1.00 95.38 105 LEU A CA 1
ATOM 794 C C . LEU A 1 105 ? 18.167 -1.847 -20.263 1.00 95.38 105 LEU A C 1
ATOM 796 O O . LEU A 1 105 ? 17.269 -1.832 -19.427 1.00 95.38 105 LEU A O 1
ATOM 800 N N . LEU A 1 106 ? 19.450 -1.732 -19.912 1.00 96.62 106 LEU A N 1
ATOM 801 C CA . LEU A 1 106 ? 19.884 -1.548 -18.527 1.00 96.62 106 LEU A CA 1
ATOM 802 C C . LEU A 1 106 ? 19.316 -0.260 -17.916 1.00 96.62 106 LEU A C 1
ATOM 804 O O . LEU A 1 106 ? 18.940 -0.241 -16.745 1.00 96.62 106 LEU A O 1
ATOM 808 N N . THR A 1 107 ? 19.254 0.815 -18.697 1.00 97.75 107 THR A N 1
ATOM 809 C CA . THR A 1 107 ? 18.690 2.097 -18.259 1.00 97.75 107 THR A CA 1
ATOM 810 C C . THR A 1 107 ? 17.182 1.993 -18.057 1.00 97.75 107 THR A C 1
ATOM 812 O O . THR A 1 107 ? 16.672 2.437 -17.029 1.00 97.75 107 THR A O 1
ATOM 815 N N . GLU A 1 108 ? 16.473 1.360 -18.991 1.00 97.25 108 GLU A N 1
ATOM 816 C CA . GLU A 1 108 ? 15.036 1.099 -18.882 1.00 97.25 108 GLU A CA 1
ATOM 817 C C . GLU A 1 108 ? 14.724 0.206 -17.672 1.00 97.25 108 GLU A C 1
ATOM 819 O O . GLU A 1 108 ? 13.819 0.517 -16.900 1.00 97.25 108 GLU A O 1
ATOM 824 N N . LEU A 1 109 ? 15.529 -0.833 -17.429 1.00 98.12 109 LEU A N 1
ATOM 825 C CA . LEU A 1 109 ? 15.395 -1.714 -16.271 1.00 98.12 109 LEU A CA 1
ATOM 826 C C . LEU A 1 109 ? 15.620 -0.966 -14.954 1.00 98.12 109 LEU A C 1
ATOM 828 O O . LEU A 1 109 ? 14.814 -1.087 -14.034 1.00 98.12 109 LEU A O 1
ATOM 832 N N . LYS A 1 110 ? 16.691 -0.170 -14.861 1.00 98.25 110 LYS A N 1
ATOM 833 C CA . LYS A 1 110 ? 16.968 0.664 -13.681 1.00 98.25 110 LYS A CA 1
ATOM 834 C C . LYS A 1 110 ? 15.820 1.629 -13.411 1.00 98.25 110 LYS A C 1
ATOM 836 O O . LYS A 1 110 ? 15.387 1.756 -12.271 1.00 98.25 110 LYS A O 1
ATOM 841 N N . LYS A 1 111 ? 15.300 2.272 -14.460 1.00 98.50 111 LYS A N 1
ATOM 842 C CA . LYS A 1 111 ? 14.154 3.177 -14.359 1.00 98.50 111 LYS A CA 1
ATOM 843 C C . LYS A 1 111 ? 12.909 2.446 -13.853 1.00 98.50 111 LYS A C 1
ATOM 845 O O . LYS A 1 111 ? 12.286 2.921 -12.910 1.00 98.50 111 LYS A O 1
ATOM 850 N N . ALA A 1 112 ? 12.575 1.299 -14.443 1.00 98.12 112 ALA A N 1
ATOM 851 C CA . ALA A 1 112 ? 11.423 0.498 -14.039 1.00 98.12 112 ALA A CA 1
ATOM 852 C C . ALA A 1 112 ? 11.549 0.012 -12.588 1.00 98.12 112 ALA A C 1
ATOM 854 O O . ALA A 1 112 ? 10.587 0.090 -11.831 1.00 98.12 112 ALA A O 1
ATOM 855 N N . TYR A 1 113 ? 12.739 -0.431 -12.176 1.00 98.44 113 TYR A N 1
ATOM 856 C CA . TYR A 1 113 ? 13.000 -0.846 -10.800 1.00 98.44 113 TYR A CA 1
ATOM 857 C C . TYR A 1 113 ? 12.779 0.298 -9.806 1.00 98.44 113 TYR A C 1
ATOM 859 O O . TYR A 1 113 ? 12.046 0.126 -8.836 1.00 98.44 113 TYR A O 1
ATOM 867 N N . THR A 1 114 ? 13.365 1.472 -10.060 1.00 98.50 114 THR A N 1
ATOM 868 C CA . THR A 1 114 ? 13.189 2.639 -9.185 1.00 98.50 114 THR A CA 1
ATOM 869 C C . THR A 1 114 ? 11.731 3.078 -9.124 1.00 98.50 114 THR A C 1
ATOM 871 O O . THR A 1 114 ? 11.241 3.397 -8.046 1.00 98.50 114 THR A O 1
ATOM 874 N N . GLN A 1 115 ? 11.022 3.049 -10.253 1.00 98.31 115 GLN A N 1
ATOM 875 C CA . GLN A 1 115 ? 9.602 3.376 -10.293 1.00 98.31 115 GLN A CA 1
ATOM 876 C C . GLN A 1 115 ? 8.776 2.404 -9.439 1.00 98.31 115 GLN A C 1
ATOM 878 O O . GLN A 1 115 ? 8.005 2.839 -8.591 1.00 98.31 115 GLN A O 1
ATOM 883 N N . ILE A 1 116 ? 8.973 1.093 -9.608 1.00 98.50 116 ILE A N 1
ATOM 884 C CA . ILE A 1 116 ? 8.270 0.081 -8.807 1.00 98.50 116 ILE A CA 1
ATOM 885 C C . ILE A 1 116 ? 8.594 0.256 -7.322 1.00 98.50 116 ILE A C 1
ATOM 887 O O . ILE A 1 116 ? 7.710 0.113 -6.483 1.00 98.50 116 ILE A O 1
ATOM 891 N N . LEU A 1 117 ? 9.847 0.564 -6.983 1.00 98.69 117 LEU A N 1
ATOM 892 C CA . LEU A 1 117 ? 10.249 0.800 -5.601 1.00 98.69 117 LEU A CA 1
ATOM 893 C C . LEU A 1 117 ? 9.481 1.982 -4.991 1.00 98.69 117 LEU A C 1
ATOM 895 O O . LEU A 1 117 ? 8.896 1.823 -3.923 1.00 98.69 117 LEU A O 1
ATOM 899 N N . GLN A 1 118 ? 9.412 3.112 -5.698 1.00 98.62 118 GLN A N 1
ATOM 900 C CA . GLN A 1 118 ? 8.655 4.293 -5.270 1.00 98.62 118 GLN A CA 1
ATOM 901 C C . GLN A 1 118 ? 7.160 3.985 -5.105 1.00 98.62 118 GLN A C 1
ATOM 903 O O . GLN A 1 118 ? 6.588 4.263 -4.055 1.00 98.62 118 GLN A O 1
ATOM 908 N N . GLU A 1 119 ? 6.540 3.318 -6.083 1.00 98.62 119 GLU A N 1
ATOM 909 C CA . GLU A 1 119 ? 5.130 2.904 -6.003 1.00 98.62 119 GLU A CA 1
ATOM 910 C C . GLU A 1 119 ? 4.866 2.001 -4.783 1.00 98.62 119 GLU A C 1
ATOM 912 O O . GLU A 1 119 ? 3.810 2.068 -4.148 1.00 98.62 119 GLU A O 1
ATOM 917 N N . LYS A 1 120 ? 5.825 1.136 -4.426 1.00 98.50 120 LYS A N 1
ATOM 918 C CA . LYS A 1 120 ? 5.715 0.269 -3.245 1.00 98.50 120 LYS A CA 1
ATOM 919 C C . LYS A 1 120 ? 5.882 1.037 -1.942 1.00 98.50 120 LYS A C 1
ATOM 921 O O . LYS A 1 120 ? 5.175 0.728 -0.984 1.00 98.50 120 LYS A O 1
ATOM 926 N N . GLU A 1 121 ? 6.768 2.024 -1.896 1.00 98.50 121 GLU A N 1
ATOM 927 C CA . GLU A 1 121 ? 6.918 2.918 -0.745 1.00 98.50 121 GLU A CA 1
ATOM 928 C C . GLU A 1 121 ? 5.636 3.724 -0.494 1.00 98.50 121 GLU A C 1
ATOM 930 O O . GLU A 1 121 ? 5.154 3.761 0.641 1.00 98.50 121 GLU A O 1
ATOM 935 N N . GLU A 1 122 ? 5.022 4.271 -1.546 1.00 98.50 122 GLU A N 1
ATOM 936 C CA . GLU A 1 122 ? 3.726 4.961 -1.475 1.00 98.50 122 GLU A CA 1
ATOM 937 C C . GLU A 1 122 ? 2.607 4.024 -1.001 1.00 98.50 122 GLU A C 1
ATOM 939 O O . GLU A 1 122 ? 1.832 4.366 -0.106 1.00 98.50 122 GLU A O 1
ATOM 944 N N . GLN A 1 123 ? 2.555 2.796 -1.530 1.00 98.56 123 GLN A N 1
ATOM 945 C CA . GLN A 1 123 ? 1.578 1.796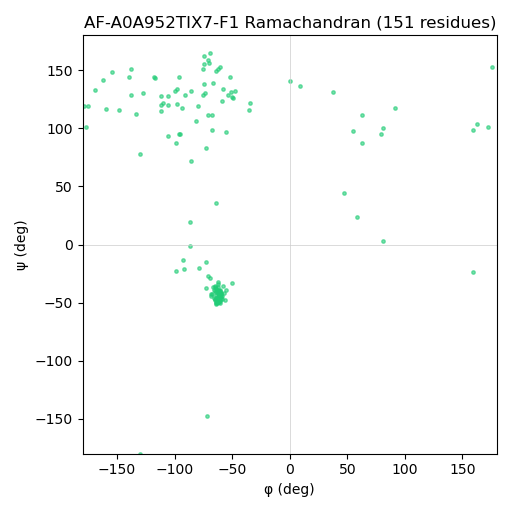 -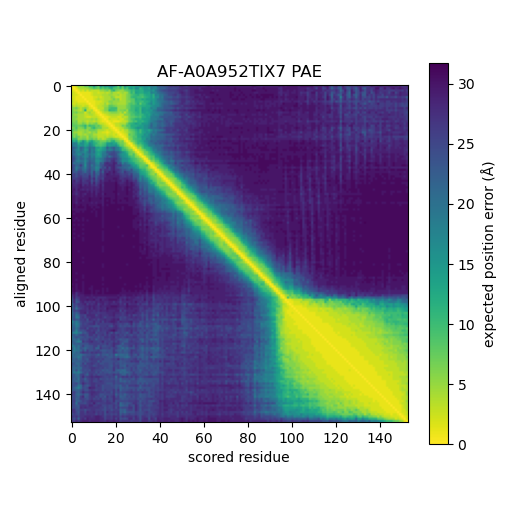1.097 1.00 98.56 123 GLN A CA 1
ATOM 946 C C . GLN A 1 123 ? 1.725 1.458 0.397 1.00 98.56 123 GLN A C 1
ATOM 948 O O . GLN A 1 123 ? 0.727 1.308 1.104 1.00 98.56 123 GLN A O 1
ATOM 953 N N . ILE A 1 124 ? 2.959 1.341 0.893 1.00 98.56 124 ILE A N 1
ATOM 954 C CA . ILE A 1 124 ? 3.231 1.113 2.319 1.00 98.56 124 ILE A CA 1
ATOM 955 C C . ILE A 1 124 ? 2.777 2.311 3.155 1.00 98.56 124 ILE A C 1
ATOM 957 O O . ILE A 1 124 ? 2.248 2.115 4.250 1.00 98.56 124 ILE A O 1
ATOM 961 N N . LEU A 1 125 ? 2.992 3.534 2.667 1.00 98.31 125 LEU A N 1
ATOM 962 C CA . LEU A 1 125 ? 2.592 4.752 3.363 1.00 98.31 125 LEU A CA 1
ATOM 963 C C . LEU A 1 125 ? 1.069 4.817 3.532 1.00 98.31 125 LEU A C 1
ATOM 965 O O . LEU A 1 125 ? 0.604 4.943 4.662 1.00 98.31 125 LEU A O 1
ATOM 969 N N . HIS A 1 126 ? 0.304 4.590 2.463 1.00 98.00 126 HIS A N 1
ATOM 970 C CA . HIS A 1 126 ? -1.160 4.539 2.539 1.00 98.00 126 HIS A CA 1
ATOM 971 C C . HIS A 1 126 ? -1.673 3.445 3.480 1.00 98.00 126 HIS A C 1
ATOM 973 O O . HIS A 1 126 ? -2.534 3.695 4.318 1.00 98.00 126 HIS A O 1
ATOM 979 N N . LEU A 1 127 ? -1.103 2.238 3.418 1.00 98.62 127 LEU A N 1
ATOM 980 C CA . LEU A 1 127 ? -1.501 1.161 4.329 1.00 98.62 127 LEU A CA 1
ATOM 981 C C . LEU A 1 127 ? -1.215 1.502 5.797 1.00 98.62 127 LEU A C 1
ATOM 983 O O . LEU A 1 127 ? -1.964 1.097 6.684 1.00 98.62 127 LEU A O 1
ATOM 987 N N . LYS A 1 128 ? -0.134 2.236 6.084 1.00 98.38 128 LYS A N 1
ATOM 988 C CA . LYS A 1 128 ? 0.165 2.689 7.449 1.00 98.38 128 LYS A CA 1
ATOM 989 C C . LYS A 1 128 ? -0.873 3.684 7.959 1.00 98.38 128 LYS A C 1
ATOM 991 O O . LYS A 1 128 ? -1.227 3.599 9.134 1.00 98.38 128 LYS A O 1
ATOM 996 N N . GLU A 1 129 ? -1.345 4.586 7.103 1.00 98.38 129 GLU A N 1
ATOM 997 C CA . GLU A 1 129 ? -2.425 5.527 7.421 1.00 98.38 129 GLU A CA 1
ATOM 998 C C . GLU A 1 129 ? -3.731 4.775 7.699 1.00 98.38 129 GLU A C 1
ATOM 1000 O O . GLU A 1 129 ? -4.285 4.912 8.787 1.00 98.38 129 GLU A O 1
ATOM 1005 N N . GLU A 1 130 ? -4.145 3.866 6.809 1.00 98.19 130 GLU A N 1
ATOM 1006 C CA . GLU A 1 130 ? -5.348 3.043 7.010 1.00 98.19 130 GLU A CA 1
ATOM 1007 C C . GLU A 1 130 ? -5.281 2.231 8.316 1.00 98.19 130 GLU A C 1
ATOM 1009 O O . GLU A 1 130 ? -6.249 2.154 9.072 1.00 98.19 130 GLU A O 1
ATOM 1014 N N . VAL A 1 131 ? -4.118 1.652 8.638 1.00 98.44 131 VAL A N 1
ATOM 1015 C CA . VAL A 1 131 ? -3.914 0.936 9.907 1.00 98.44 131 VAL A CA 1
ATOM 1016 C C . VAL A 1 131 ? -4.011 1.876 11.112 1.00 98.44 131 VAL A C 1
ATOM 1018 O O . VAL A 1 131 ? -4.504 1.461 12.164 1.00 98.44 131 VAL A O 1
ATOM 1021 N N . ALA A 1 132 ? -3.532 3.116 11.008 1.00 98.19 132 ALA A N 1
ATOM 1022 C CA . ALA A 1 132 ? -3.642 4.101 12.081 1.00 98.19 132 ALA A CA 1
ATOM 1023 C C . ALA A 1 132 ? -5.103 4.522 12.316 1.00 98.19 132 ALA A C 1
ATOM 1025 O O . ALA A 1 132 ? -5.551 4.566 13.468 1.00 98.19 132 ALA A O 1
ATOM 1026 N N . ASP A 1 133 ? -5.861 4.737 11.243 1.00 98.44 133 ASP A N 1
ATOM 1027 C CA . ASP A 1 133 ? -7.282 5.082 11.298 1.00 98.44 133 ASP A CA 1
ATOM 1028 C C . ASP A 1 133 ? -8.109 3.936 11.890 1.00 98.44 133 ASP A C 1
ATOM 1030 O O . ASP A 1 133 ? -8.877 4.136 12.834 1.00 98.44 133 ASP A O 1
ATOM 1034 N N . LEU A 1 134 ? -7.880 2.703 11.424 1.00 98.62 134 LEU A N 1
ATOM 1035 C CA . LEU A 1 134 ? -8.537 1.509 11.961 1.00 98.62 134 LEU A CA 1
ATOM 1036 C C . LEU A 1 134 ? -8.236 1.311 13.450 1.00 98.62 134 LEU A C 1
ATOM 1038 O O . LEU A 1 134 ? -9.140 1.018 14.230 1.00 98.62 134 LEU A O 1
ATOM 1042 N N . LYS A 1 135 ? -6.984 1.515 13.880 1.00 98.12 135 LYS A N 1
ATOM 1043 C CA . LYS A 1 135 ? -6.619 1.461 15.306 1.00 98.12 135 LYS A CA 1
ATOM 1044 C C . LYS A 1 135 ? -7.337 2.529 16.125 1.00 98.12 135 LYS A C 1
ATOM 1046 O O . LYS A 1 135 ? -7.696 2.271 17.272 1.00 98.12 135 LYS A O 1
ATOM 1051 N N . THR A 1 136 ? -7.537 3.716 15.562 1.00 98.31 136 THR A N 1
ATOM 1052 C CA . THR A 1 136 ? -8.288 4.790 16.221 1.00 98.31 136 THR A CA 1
ATOM 1053 C C . THR A 1 136 ? -9.753 4.401 16.384 1.00 98.31 136 THR A C 1
ATOM 1055 O O . THR A 1 136 ? -10.286 4.510 17.486 1.00 98.31 136 THR A O 1
ATOM 1058 N N . LEU A 1 137 ? -10.375 3.861 15.333 1.00 98.38 137 LEU A N 1
ATOM 1059 C CA . LEU A 1 137 ? -11.750 3.369 15.388 1.00 98.38 137 LEU A CA 1
ATOM 1060 C C . LEU A 1 137 ? -11.921 2.270 16.442 1.00 98.38 137 LEU A C 1
ATOM 1062 O O . LEU A 1 137 ? -12.840 2.345 17.251 1.00 98.38 137 LEU A O 1
ATOM 1066 N N . VAL A 1 138 ? -11.014 1.288 16.476 1.00 98.38 138 VAL A N 1
ATOM 1067 C CA . VAL A 1 138 ? -11.035 0.218 17.485 1.00 98.38 138 VAL A CA 1
ATOM 1068 C C . VAL A 1 138 ? -11.003 0.802 18.894 1.00 98.38 138 VAL A C 1
ATOM 1070 O O . VAL A 1 138 ? -11.855 0.453 19.700 1.00 98.38 138 VAL A O 1
ATOM 1073 N N . ARG A 1 139 ? -10.103 1.751 19.179 1.00 97.75 139 ARG A N 1
ATOM 1074 C CA . ARG A 1 139 ? -10.023 2.387 20.506 1.00 97.75 139 ARG A CA 1
ATOM 1075 C C . ARG A 1 139 ? -11.317 3.094 20.901 1.00 97.75 139 ARG A C 1
ATOM 1077 O O . ARG A 1 139 ? -11.733 3.000 22.053 1.00 97.75 139 ARG A O 1
ATOM 1084 N N . VAL A 1 140 ? -11.945 3.808 19.966 1.00 98.19 140 VAL A N 1
ATOM 1085 C CA . VAL A 1 140 ? -13.227 4.484 20.215 1.00 98.19 140 VAL A CA 1
ATOM 1086 C C . VAL A 1 140 ? -14.312 3.451 20.517 1.00 98.19 140 VAL A C 1
ATOM 1088 O O . VAL A 1 140 ? -14.956 3.541 21.559 1.00 98.19 140 VAL A O 1
ATOM 1091 N N . LEU A 1 141 ? -14.451 2.421 19.682 1.00 97.81 141 LEU A N 1
ATOM 1092 C CA . LEU A 1 141 ? -15.451 1.367 19.868 1.00 97.81 141 LEU A CA 1
ATOM 1093 C C . LEU A 1 141 ? -15.227 0.549 21.146 1.00 97.81 141 LEU A C 1
ATOM 1095 O O . LEU A 1 141 ? -16.187 0.179 21.818 1.00 97.81 141 LEU A O 1
ATOM 1099 N N . GLU A 1 142 ? -13.976 0.271 21.509 1.00 97.38 142 GLU A N 1
ATOM 1100 C CA . GLU A 1 142 ? -13.624 -0.365 22.780 1.00 97.38 142 GLU A CA 1
ATOM 1101 C C . GLU A 1 142 ? -14.046 0.518 23.957 1.00 97.38 142 GLU A C 1
ATOM 1103 O O . GLU A 1 142 ? -14.691 0.033 24.884 1.00 97.38 142 GLU A O 1
ATOM 1108 N N . SER A 1 143 ? -13.767 1.824 23.901 1.00 96.81 143 SER A N 1
ATOM 1109 C CA . SER A 1 143 ? -14.167 2.760 24.957 1.00 96.81 143 SER A CA 1
ATOM 1110 C C . SER A 1 143 ? -15.688 2.875 25.111 1.00 96.81 143 SER A C 1
ATOM 1112 O O . SER A 1 143 ? -16.196 2.910 26.234 1.00 96.81 143 SER A O 1
ATOM 1114 N N . GLU A 1 144 ? -16.429 2.875 24.000 1.00 97.00 144 GLU A N 1
ATOM 1115 C CA . GLU A 1 144 ? -17.891 2.904 24.011 1.00 97.00 144 GLU A CA 1
ATOM 1116 C C . GLU A 1 144 ? -18.473 1.599 24.550 1.00 97.00 144 GLU A C 1
ATOM 1118 O O . GLU A 1 144 ? -19.375 1.640 25.385 1.00 97.00 144 GLU A O 1
ATOM 1123 N N . ASN A 1 145 ? -17.926 0.452 24.143 1.00 94.94 145 ASN A N 1
ATOM 1124 C CA . ASN A 1 145 ? -18.323 -0.847 24.680 1.00 94.94 145 ASN A CA 1
ATOM 1125 C C . ASN A 1 145 ? -18.078 -0.942 26.184 1.00 94.94 145 ASN A C 1
ATOM 1127 O O . ASN A 1 145 ? -18.940 -1.422 26.912 1.00 94.94 145 ASN A O 1
ATOM 1131 N N . GLU A 1 146 ? -16.926 -0.481 26.668 1.00 97.25 146 GLU A N 1
ATOM 1132 C CA . GLU A 1 146 ? -16.626 -0.488 28.100 1.00 97.25 146 GLU A CA 1
ATOM 1133 C C . GLU A 1 146 ? -17.569 0.427 28.888 1.00 97.25 146 GLU A C 1
ATOM 1135 O O . GLU A 1 146 ? -17.981 0.076 29.993 1.00 97.25 146 GLU A O 1
ATOM 1140 N N . ARG A 1 147 ? -17.975 1.571 28.322 1.00 96.19 147 ARG A N 1
ATOM 1141 C CA . ARG A 1 147 ? -19.016 2.421 28.917 1.00 96.19 147 ARG A CA 1
ATOM 1142 C C . ARG A 1 147 ? -20.368 1.707 28.955 1.00 96.19 147 ARG A C 1
ATOM 1144 O O . ARG A 1 147 ? -20.971 1.630 30.015 1.00 96.19 147 ARG A O 1
ATOM 1151 N N . LEU A 1 148 ? -20.806 1.133 27.836 1.00 95.69 148 LEU A N 1
ATOM 1152 C CA . LEU A 1 148 ? -22.086 0.425 27.748 1.00 95.69 148 LEU A CA 1
ATOM 1153 C C . LEU A 1 148 ? -22.145 -0.784 28.681 1.00 95.69 148 LEU A C 1
ATOM 1155 O O . LEU A 1 148 ? -23.166 -1.008 29.317 1.00 95.69 148 LEU A O 1
ATOM 1159 N N . LYS A 1 149 ? -21.051 -1.543 28.812 1.00 96.00 149 LYS A N 1
ATOM 1160 C CA . LYS A 1 149 ? -20.966 -2.645 29.777 1.00 96.00 149 LYS A CA 1
ATOM 1161 C C . LYS A 1 149 ? -21.124 -2.156 31.215 1.00 96.00 149 LYS A C 1
ATOM 1163 O O . LYS A 1 149 ? -21.787 -2.833 31.986 1.00 96.00 149 LYS A O 1
ATOM 1168 N N . LYS A 1 150 ? -20.541 -1.006 31.572 1.00 93.81 150 LYS A N 1
ATOM 1169 C CA . LYS A 1 150 ? -20.721 -0.394 32.902 1.00 93.81 150 LYS A CA 1
ATOM 1170 C C . LYS A 1 150 ? -22.132 0.138 33.129 1.00 93.81 150 LYS A C 1
ATOM 1172 O O . LYS A 1 150 ? -22.561 0.186 34.267 1.00 93.81 150 LYS A O 1
ATOM 1177 N N . ASP A 1 151 ? -22.829 0.553 32.076 1.00 92.81 151 ASP A N 1
ATOM 1178 C CA . ASP A 1 151 ? -24.221 1.004 32.179 1.00 92.81 151 ASP A CA 1
ATOM 1179 C C . ASP A 1 151 ? -25.204 -0.186 32.277 1.00 92.81 151 ASP A C 1
ATOM 1181 O O . ASP A 1 151 ? -26.341 -0.014 32.716 1.00 92.81 151 ASP A O 1
ATOM 1185 N N . LEU A 1 152 ? -24.785 -1.389 31.859 1.00 85.69 152 LEU A N 1
ATOM 1186 C CA . LEU A 1 152 ? -25.610 -2.605 31.830 1.00 85.69 152 LEU A CA 1
ATOM 1187 C C . LEU A 1 152 ? -25.505 -3.476 33.101 1.00 85.69 152 LEU A C 1
ATOM 1189 O O . LEU A 1 152 ? -26.319 -4.387 33.260 1.00 85.69 152 LEU A O 1
ATOM 1193 N N . PHE A 1 153 ? -24.518 -3.228 33.969 1.00 60.62 153 PHE A N 1
ATOM 1194 C CA . PHE A 1 153 ? -24.247 -3.963 35.214 1.00 60.62 153 PHE A CA 1
ATOM 1195 C C . PHE A 1 153 ? -24.084 -3.004 36.393 1.00 60.62 153 PHE A C 1
ATOM 1197 O O . PHE A 1 153 ? -24.526 -3.376 37.503 1.00 60.62 153 PHE A O 1
#

Mean predicted aligned error: 22.4 Å

Secondary structure (DSSP, 8-state):
--HHHHHHHTT-S-EEEETTEEEEP---TTS-------------------------------------------------------------TT---HHHHHHHHHHHHHHHHHHHHHHHHHHHHHHHHHHHHHHHHHHHHHHHHHHHHHHH-

Foldseek 3Di:
DDPVVVCVVVVVFDWDADPNDIDTDDDPPPPPPDDDPDDPDDDDDDDDDDDDDDDDDDDDDDDDDDDDDDDDDDDDDDDDDDDPDDPDDDDDDDDPPVVNVVVVVVVVVVVVVVVVVVVVVVVVVVVVVVVVVVVVVVVVVVVVVVVVVVVVD

Solvent-accessible surface area (backbone atoms only — not comparable to full-atom values): 10641 Å² total; per-residue (Å²): 135,54,70,66,62,49,34,56,74,68,64,75,49,64,68,47,79,55,96,95,39,80,44,72,64,87,68,75,90,75,76,82,78,71,69,88,81,81,77,86,86,74,82,91,78,89,84,89,84,89,85,82,88,80,90,81,80,89,81,87,89,82,88,82,89,84,82,88,88,85,90,88,89,85,85,89,90,85,82,81,95,78,76,92,74,84,80,85,84,78,87,74,96,83,67,70,53,68,67,59,56,51,51,48,50,52,50,52,50,53,51,50,51,54,49,53,50,51,56,49,53,52,51,52,50,53,53,51,51,54,52,51,53,52,52,50,51,49,53,53,53,50,52,50,48,55,49,50,54,62,75,74,106

pLDDT: mean 70.21, std 23.69, range [33.56, 98.69]

Sequence (153 aa):
MSTLRRRIKAEDIQFMFEDGRYLVLDEPMGSHQRLHRPSHK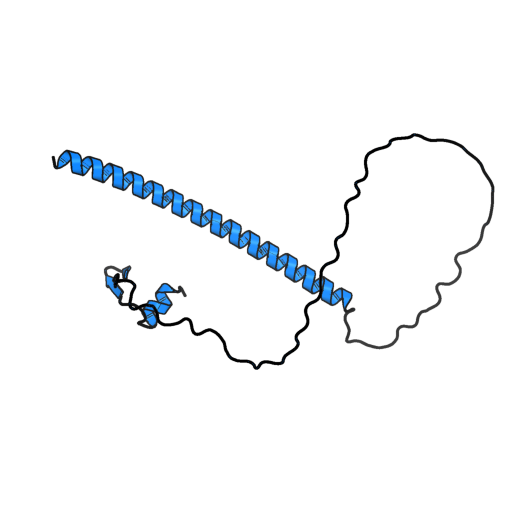VEDTLVSAPYNAPVVKEMAPSFGSGAGPGERRASEDSGAPAALSETTLSTKAGEEPILTAANRLLTELKKAYTQILQEKEEQILHLKEEVADLKTLVRVLESENERLKKDLF

Radius of gyration: 35.42 Å; Cα contacts (8 Å, |Δi|>4): 22; chains: 1; bounding box: 95×50×80 Å